Protein AF-A0A254NVC8-F1 (afdb_monomer)

Nearest PDB structures (foldseek):
  5ijl-assembly1_A  TM=4.859E-01  e=2.718E+00  Pyrococcus abyssi GE5
  5ey4-assembly1_A  TM=2.557E-01  e=2.128E+00  Homo sapiens
  3axs-assembly1_A  TM=2.168E-01  e=1.771E+00  Aquifex aeolicus

Sequence (135 aa):
MNVHVPDNARRDLALVGCPECAFRFETPNYRLGMQHRCPECDTAVKPKYVRRAQDSGYSLSYHTFLQLLTMRPYRDEIVPLIAAWFDYSVEYRGRALIVRNAAGRTVDVETMHEMIQSTPRWQIVLYRKAGKFFR

Radius of gyration: 15.4 Å; Cα contacts (8 Å, |Δi|>4): 190; chains: 1; bounding box: 34×30×39 Å

Mean predicted aligned error: 6.8 Å

Solvent-accessible surface area (backbone atoms only — not comparable to full-atom values): 7870 Å² total; per-residue (Å²): 132,88,77,86,69,56,79,73,42,73,60,14,40,19,39,28,40,40,92,86,79,64,52,71,49,76,44,43,41,45,54,36,59,37,80,45,63,37,93,84,80,61,48,79,40,62,45,51,81,72,40,80,41,94,47,47,86,51,62,56,31,40,54,57,52,53,46,39,64,70,37,81,70,47,20,76,63,46,52,60,51,48,25,74,75,66,49,34,50,79,48,72,62,86,89,46,81,46,40,23,38,80,86,68,46,77,52,63,65,65,60,53,48,51,54,36,66,73,32,67,73,50,21,48,54,52,34,61,60,46,56,64,72,80,104

Structure (mmCIF, N/CA/C/O backbone):
data_AF-A0A254NVC8-F1
#
_entry.id   AF-A0A254NVC8-F1
#
loop_
_atom_site.group_PDB
_atom_site.id
_atom_site.type_symbol
_atom_site.label_atom_id
_atom_site.label_alt_id
_atom_site.label_comp_id
_atom_site.label_asym_id
_atom_site.label_entity_id
_atom_site.label_seq_id
_atom_site.pdbx_PDB_ins_code
_atom_site.Cartn_x
_atom_site.Cartn_y
_atom_site.Cartn_z
_atom_site.occupancy
_atom_site.B_iso_or_equiv
_atom_site.auth_seq_id
_atom_site.auth_comp_id
_atom_site.auth_asym_id
_atom_site.auth_atom_id
_atom_site.pdbx_PDB_model_num
ATOM 1 N N . MET A 1 1 ? -3.039 -9.794 -21.742 1.00 31.92 1 MET A N 1
ATOM 2 C CA . MET A 1 1 ? -3.961 -9.254 -20.718 1.00 31.92 1 MET A CA 1
ATOM 3 C C . MET A 1 1 ? -3.628 -7.785 -20.526 1.00 31.92 1 MET A C 1
ATOM 5 O O . MET A 1 1 ? -2.508 -7.491 -20.132 1.00 31.92 1 MET A O 1
ATOM 9 N N . ASN A 1 2 ? -4.540 -6.870 -20.860 1.00 31.00 2 ASN A N 1
ATOM 10 C CA . ASN A 1 2 ? -4.323 -5.442 -20.621 1.00 31.00 2 ASN A CA 1
ATOM 11 C C . ASN A 1 2 ? -4.535 -5.166 -19.132 1.00 31.00 2 ASN A C 1
ATOM 13 O O . ASN A 1 2 ? -5.666 -5.158 -18.653 1.00 31.00 2 ASN A O 1
ATOM 17 N N . VAL A 1 3 ? -3.439 -4.995 -18.396 1.00 41.78 3 VAL A N 1
ATOM 18 C CA . VAL A 1 3 ? -3.483 -4.506 -17.018 1.00 41.78 3 VAL A CA 1
ATOM 19 C C . VAL A 1 3 ? -3.995 -3.071 -17.090 1.00 41.78 3 VAL A C 1
ATOM 21 O O . VAL A 1 3 ? -3.360 -2.218 -17.706 1.00 41.78 3 VAL A O 1
ATOM 24 N N . HIS A 1 4 ? -5.170 -2.808 -16.521 1.00 39.47 4 HIS A N 1
ATOM 25 C CA . HIS A 1 4 ? -5.661 -1.445 -16.370 1.00 39.47 4 HIS A CA 1
ATOM 26 C C . HIS A 1 4 ? -4.725 -0.729 -15.393 1.00 39.47 4 HIS A C 1
ATOM 28 O O . HIS A 1 4 ? -4.729 -1.015 -14.198 1.00 39.47 4 HIS A O 1
ATOM 34 N N . VAL A 1 5 ? -3.854 0.125 -15.926 1.00 48.69 5 VAL A N 1
ATOM 35 C CA . VAL A 1 5 ? -2.936 0.955 -15.147 1.00 48.69 5 VAL A CA 1
ATOM 36 C C . VAL A 1 5 ? -3.665 2.272 -14.876 1.00 48.69 5 VAL A C 1
ATOM 38 O O . VAL A 1 5 ? -3.951 2.984 -15.840 1.00 48.69 5 VAL A O 1
ATOM 41 N N . PRO A 1 6 ? -3.998 2.599 -13.614 1.00 51.12 6 PRO A N 1
ATOM 42 C CA . PRO A 1 6 ? -4.579 3.894 -13.262 1.00 51.12 6 PRO A CA 1
ATOM 43 C C . PRO A 1 6 ? -3.711 5.049 -13.793 1.00 51.12 6 PRO A C 1
ATOM 45 O O . PRO A 1 6 ? -2.486 4.938 -13.797 1.00 51.12 6 PRO A O 1
ATOM 48 N N . ASP A 1 7 ? -4.292 6.167 -14.239 1.00 48.41 7 ASP A N 1
ATOM 49 C CA . ASP A 1 7 ? -3.525 7.256 -14.884 1.00 48.41 7 ASP A CA 1
ATOM 50 C C . ASP A 1 7 ? -2.423 7.860 -13.988 1.00 48.41 7 ASP A C 1
ATOM 52 O O . ASP A 1 7 ? -1.380 8.300 -14.474 1.00 48.41 7 ASP A O 1
ATOM 56 N N . ASN A 1 8 ? -2.600 7.813 -12.667 1.00 50.22 8 ASN A N 1
ATOM 57 C CA . ASN A 1 8 ? -1.586 8.172 -11.673 1.00 50.22 8 ASN A CA 1
ATOM 58 C C . ASN A 1 8 ? -0.381 7.211 -11.654 1.00 50.22 8 ASN A C 1
ATOM 60 O O . ASN A 1 8 ? 0.728 7.640 -11.346 1.00 50.22 8 ASN A O 1
ATOM 64 N N . ALA A 1 9 ? -0.551 5.947 -12.043 1.00 52.72 9 ALA A N 1
ATOM 65 C CA . ALA A 1 9 ? 0.532 4.968 -12.089 1.00 52.72 9 ALA A CA 1
ATOM 66 C C . ALA A 1 9 ? 1.465 5.143 -13.304 1.00 52.72 9 ALA A C 1
ATOM 68 O O . ALA A 1 9 ? 2.600 4.680 -13.258 1.00 52.72 9 ALA A O 1
ATOM 69 N N . ARG A 1 10 ? 1.050 5.857 -14.365 1.00 54.28 10 ARG A N 1
ATOM 70 C CA . ARG A 1 10 ? 1.900 6.113 -15.549 1.00 54.28 10 ARG A CA 1
ATOM 71 C C . ARG A 1 10 ? 3.063 7.077 -15.291 1.00 54.28 10 ARG A C 1
ATOM 73 O O . ARG A 1 10 ? 4.064 7.003 -15.993 1.00 54.28 10 ARG A O 1
ATOM 80 N N . ARG A 1 11 ? 2.942 7.982 -14.313 1.00 61.25 11 ARG A N 1
ATOM 81 C CA . ARG A 1 11 ? 4.025 8.913 -13.922 1.00 61.25 11 ARG A CA 1
ATOM 82 C C . ARG A 1 11 ? 4.936 8.341 -12.831 1.00 61.25 11 ARG A C 1
ATOM 84 O O . ARG A 1 11 ? 6.060 8.795 -12.677 1.00 61.25 11 ARG A O 1
ATOM 91 N N . ASP A 1 12 ? 4.462 7.303 -12.151 1.00 77.31 12 ASP A N 1
ATOM 92 C CA . ASP A 1 12 ? 5.052 6.685 -10.964 1.00 77.31 12 ASP A CA 1
ATOM 93 C C . ASP A 1 12 ? 5.735 5.336 -11.280 1.00 77.31 12 ASP A C 1
ATOM 95 O O . ASP A 1 12 ? 5.730 4.392 -10.489 1.00 77.31 12 ASP A O 1
ATOM 99 N N . LEU A 1 13 ? 6.290 5.198 -12.485 1.00 82.31 13 LEU A N 1
ATOM 100 C CA . LEU A 1 13 ? 6.943 3.961 -12.905 1.00 82.31 13 LEU A CA 1
ATOM 101 C C . LEU A 1 13 ? 8.376 3.898 -12.370 1.00 82.31 13 LEU A C 1
ATOM 103 O O . LEU A 1 13 ? 9.204 4.780 -12.604 1.00 82.31 13 LEU A O 1
ATOM 107 N N . ALA A 1 14 ? 8.677 2.824 -11.648 1.00 83.06 14 ALA A N 1
ATOM 108 C CA . ALA A 1 14 ? 10.012 2.478 -11.198 1.00 83.06 14 ALA A CA 1
ATOM 109 C C . ALA A 1 14 ? 10.608 1.399 -12.103 1.00 83.06 14 ALA A C 1
ATOM 111 O O . ALA A 1 14 ? 9.955 0.402 -12.417 1.00 83.06 14 ALA A O 1
ATOM 112 N N . LEU A 1 15 ? 11.879 1.571 -12.471 1.00 86.50 15 LEU A N 1
ATOM 113 C CA . LEU A 1 15 ? 12.624 0.543 -13.187 1.00 86.50 15 LEU A CA 1
ATOM 114 C C . LEU A 1 15 ? 13.170 -0.471 -12.181 1.00 86.50 15 LEU A C 1
ATOM 116 O O . LEU A 1 15 ? 13.926 -0.120 -11.263 1.00 86.50 15 LEU A O 1
ATOM 120 N N . VAL A 1 16 ? 12.813 -1.734 -12.383 1.00 87.06 16 VAL A N 1
ATOM 121 C CA . VAL A 1 16 ? 13.220 -2.859 -11.541 1.00 87.06 16 VAL A CA 1
ATOM 122 C C . VAL A 1 16 ? 13.919 -3.937 -12.355 1.00 87.06 16 VAL A C 1
ATOM 124 O O . VAL A 1 16 ? 13.796 -3.988 -13.577 1.00 87.06 16 VAL A O 1
ATOM 127 N N . GLY A 1 17 ? 14.678 -4.791 -11.670 1.00 87.12 17 GLY A N 1
ATOM 128 C CA . GLY A 1 17 ? 15.358 -5.939 -12.261 1.00 87.12 17 GLY A CA 1
ATOM 129 C C . GLY A 1 17 ? 14.838 -7.243 -11.671 1.00 87.12 17 GLY A C 1
ATOM 130 O O . GLY A 1 17 ? 14.661 -7.350 -10.454 1.00 87.12 17 GLY A O 1
ATOM 131 N N . CYS A 1 18 ? 14.614 -8.234 -12.530 1.00 87.94 18 CYS A N 1
ATOM 132 C CA . CYS A 1 18 ? 14.392 -9.609 -12.107 1.00 87.94 18 CYS A CA 1
ATOM 133 C C . CYS A 1 18 ? 15.709 -10.194 -11.562 1.00 87.94 18 CYS A C 1
ATOM 135 O O . CYS A 1 18 ? 16.700 -10.186 -12.293 1.00 87.94 18 CYS A O 1
ATOM 137 N N . PRO A 1 19 ? 15.757 -10.710 -10.319 1.00 86.50 19 PRO A N 1
ATOM 138 C CA . PRO A 1 19 ? 16.969 -11.328 -9.778 1.00 86.50 19 PRO A CA 1
ATOM 139 C C . PRO A 1 19 ? 17.338 -12.650 -10.471 1.00 86.50 19 PRO A C 1
ATOM 141 O O . PRO A 1 19 ? 18.493 -13.048 -10.398 1.00 86.50 19 PRO A O 1
ATOM 144 N N . GLU A 1 20 ? 16.386 -13.298 -11.149 1.00 90.12 20 GLU A N 1
ATOM 145 C CA . GLU A 1 20 ? 16.577 -14.621 -11.762 1.00 90.12 20 GLU A CA 1
ATOM 146 C C . GLU A 1 20 ? 17.101 -14.538 -13.201 1.00 90.12 20 GLU A C 1
ATOM 148 O O . GLU A 1 20 ? 18.0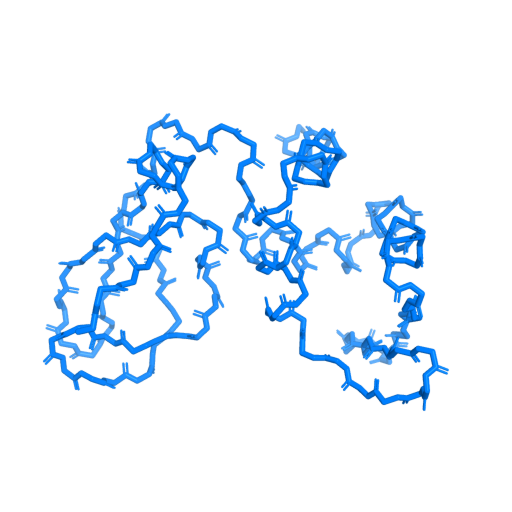57 -15.217 -13.556 1.00 90.12 20 GLU A O 1
ATOM 153 N N . CYS A 1 21 ? 16.495 -13.692 -14.044 1.00 90.19 21 CYS A N 1
ATOM 154 C CA . CYS A 1 21 ? 16.854 -13.582 -15.466 1.00 90.19 21 CYS A CA 1
ATOM 155 C C . CYS A 1 21 ? 17.497 -12.242 -15.851 1.00 90.19 21 CYS A C 1
ATOM 157 O O . CYS A 1 21 ? 17.723 -11.986 -17.030 1.00 90.19 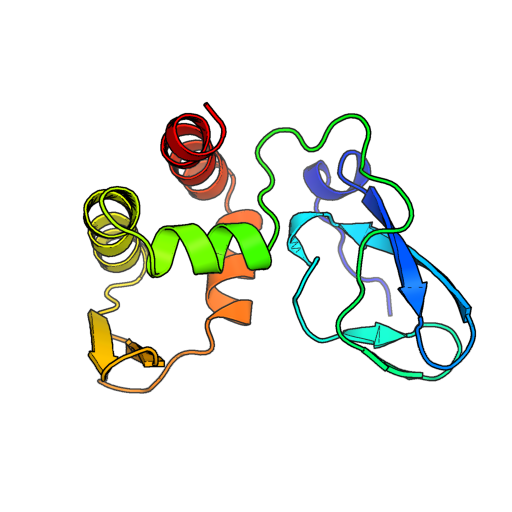21 CYS A O 1
ATOM 159 N N . ALA A 1 22 ? 17.744 -11.354 -14.881 1.00 88.69 22 ALA A N 1
ATOM 160 C CA . ALA A 1 22 ? 18.276 -10.000 -15.075 1.00 88.69 22 ALA A CA 1
ATOM 161 C C . ALA A 1 22 ? 17.439 -9.060 -15.975 1.00 88.69 22 ALA A C 1
ATOM 163 O O . ALA A 1 22 ? 17.833 -7.906 -16.177 1.00 88.69 22 ALA A O 1
ATOM 164 N N . PHE A 1 23 ? 16.274 -9.497 -16.472 1.00 89.56 23 PHE A N 1
ATOM 165 C CA . PHE A 1 23 ? 15.372 -8.666 -17.268 1.00 89.56 23 PHE A CA 1
ATOM 166 C C . PHE A 1 23 ? 14.939 -7.421 -16.490 1.00 89.56 23 PHE A C 1
ATOM 168 O O . PHE A 1 23 ? 14.600 -7.496 -15.303 1.00 89.56 23 PHE A O 1
ATOM 175 N N . ARG A 1 24 ? 14.944 -6.270 -17.167 1.00 89.75 24 ARG A N 1
ATOM 176 C CA . ARG A 1 24 ? 14.548 -4.983 -16.592 1.00 89.75 24 ARG A CA 1
ATOM 177 C C . ARG A 1 24 ? 13.186 -4.581 -17.118 1.00 89.75 24 ARG A C 1
ATOM 179 O O . ARG A 1 24 ? 12.967 -4.593 -18.323 1.00 89.75 24 ARG A O 1
ATOM 186 N N . PHE A 1 25 ? 12.300 -4.190 -16.216 1.00 88.31 25 PHE A N 1
ATOM 187 C CA . PHE A 1 25 ? 10.941 -3.795 -16.561 1.00 88.31 25 PHE A CA 1
ATOM 188 C C . PHE A 1 25 ? 10.440 -2.686 -15.646 1.00 88.31 25 PHE A C 1
ATOM 190 O O . PHE A 1 25 ? 10.978 -2.456 -14.560 1.00 88.31 25 PHE A O 1
ATOM 197 N N . GLU A 1 26 ? 9.420 -1.977 -16.112 1.00 87.00 26 GLU A N 1
ATOM 198 C CA . GLU A 1 26 ? 8.770 -0.914 -15.360 1.00 87.00 26 GLU A CA 1
ATOM 199 C C . GLU A 1 26 ? 7.620 -1.478 -14.528 1.00 87.00 26 GLU A C 1
ATOM 201 O O . GLU A 1 26 ? 6.857 -2.336 -14.975 1.00 87.00 26 GLU A O 1
ATOM 206 N N . THR A 1 27 ? 7.489 -0.985 -13.302 1.00 85.38 27 THR A N 1
ATOM 207 C CA . THR A 1 27 ? 6.380 -1.321 -12.409 1.00 85.38 27 THR A CA 1
ATOM 208 C C . THR A 1 27 ? 5.959 -0.077 -11.631 1.00 85.38 27 THR A C 1
ATOM 210 O O . THR A 1 27 ? 6.823 0.747 -11.317 1.00 85.38 27 THR A O 1
ATOM 213 N N . PRO A 1 28 ? 4.669 0.104 -11.301 1.00 85.81 28 PRO A N 1
ATOM 214 C CA . PRO A 1 28 ? 4.253 1.195 -10.429 1.00 85.81 28 PRO A CA 1
ATOM 215 C C . PRO A 1 28 ? 5.008 1.155 -9.095 1.00 85.81 28 PRO A C 1
ATOM 217 O O . PRO A 1 28 ? 5.150 0.088 -8.492 1.00 85.81 28 PRO A O 1
ATOM 220 N N . ASN A 1 29 ? 5.464 2.303 -8.598 1.00 85.56 29 ASN A N 1
ATOM 221 C CA . ASN A 1 29 ? 6.253 2.402 -7.366 1.00 85.56 29 ASN A CA 1
ATOM 222 C C . ASN A 1 29 ? 5.544 1.773 -6.164 1.00 85.56 29 ASN A C 1
ATOM 224 O O . ASN A 1 29 ? 6.192 1.164 -5.311 1.00 85.56 29 ASN A O 1
ATOM 228 N N . TYR A 1 30 ? 4.212 1.853 -6.108 1.00 86.00 30 TYR A N 1
ATOM 229 C CA . TYR A 1 30 ? 3.465 1.246 -5.015 1.00 86.00 30 TYR A CA 1
ATOM 230 C C . TYR A 1 30 ? 3.582 -0.281 -4.963 1.00 86.00 30 TYR A C 1
ATOM 232 O O . TYR A 1 30 ? 3.489 -0.851 -3.877 1.00 86.00 30 TYR A O 1
ATOM 240 N N . ARG A 1 31 ? 3.855 -0.942 -6.097 1.00 86.50 31 ARG A N 1
ATOM 241 C CA . ARG A 1 31 ? 4.052 -2.399 -6.174 1.00 86.50 31 ARG A CA 1
ATOM 242 C C . ARG A 1 31 ? 5.437 -2.857 -5.733 1.00 86.50 31 ARG A C 1
ATOM 244 O O . ARG A 1 31 ? 5.710 -4.055 -5.665 1.00 86.50 31 ARG A O 1
ATOM 251 N N . 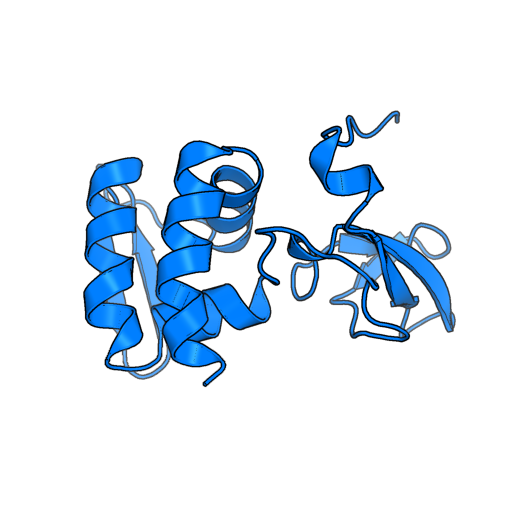LEU A 1 32 ? 6.338 -1.933 -5.422 1.00 84.31 32 LEU A N 1
ATOM 252 C CA . LEU A 1 32 ? 7.687 -2.282 -4.998 1.00 84.31 32 LEU A CA 1
ATOM 253 C C . LEU A 1 32 ? 7.682 -2.932 -3.618 1.00 84.31 32 LEU A C 1
ATOM 255 O O . LEU A 1 32 ? 7.198 -2.354 -2.645 1.00 84.31 32 LEU A O 1
ATOM 259 N N . GLY A 1 33 ? 8.265 -4.128 -3.544 1.00 82.00 33 GLY A N 1
ATOM 260 C CA . GLY A 1 33 ? 8.237 -4.990 -2.363 1.00 82.00 33 GLY A CA 1
ATOM 261 C C . GLY A 1 33 ? 7.075 -5.991 -2.333 1.00 82.00 33 GLY A C 1
ATOM 262 O O . GLY A 1 33 ? 7.126 -6.900 -1.504 1.00 82.00 33 GLY A O 1
ATOM 263 N N . MET A 1 34 ? 6.085 -5.864 -3.229 1.00 86.25 34 MET A N 1
ATOM 264 C CA . MET A 1 34 ? 5.025 -6.863 -3.431 1.00 86.25 34 MET A CA 1
ATOM 265 C C . MET A 1 34 ? 5.521 -8.007 -4.317 1.00 86.25 34 MET A C 1
ATOM 267 O O . MET A 1 34 ? 6.407 -7.811 -5.160 1.00 86.25 34 MET A O 1
ATOM 271 N N . GLN A 1 35 ? 4.941 -9.195 -4.156 1.00 86.50 35 GLN A N 1
ATOM 272 C CA . GLN A 1 35 ? 5.236 -10.323 -5.035 1.00 86.50 35 GLN A CA 1
ATOM 273 C C . GLN A 1 35 ? 4.496 -10.171 -6.369 1.00 86.50 35 GLN A C 1
ATOM 275 O O . GLN A 1 35 ? 3.280 -10.014 -6.406 1.00 86.50 35 GLN A O 1
ATOM 280 N N . HIS A 1 36 ? 5.216 -10.256 -7.484 1.00 85.19 36 HIS A N 1
ATOM 281 C CA . HIS A 1 36 ? 4.604 -10.364 -8.810 1.00 85.19 36 HIS A CA 1
ATOM 282 C C . HIS A 1 36 ? 5.487 -11.156 -9.770 1.00 85.19 36 HIS A C 1
ATOM 284 O O . HIS A 1 36 ? 6.654 -11.424 -9.484 1.00 85.19 36 HIS A O 1
ATOM 290 N N . ARG A 1 37 ? 4.915 -11.580 -10.900 1.00 88.44 37 ARG A N 1
ATOM 291 C CA . ARG A 1 37 ? 5.632 -12.382 -11.894 1.00 88.44 37 ARG A CA 1
ATOM 292 C C . ARG A 1 37 ? 6.505 -11.509 -12.785 1.00 88.44 37 ARG A C 1
ATOM 294 O O . ARG A 1 37 ? 6.087 -10.427 -13.201 1.00 88.44 37 ARG A O 1
ATOM 301 N N . CYS A 1 38 ? 7.715 -11.984 -13.069 1.00 88.56 38 CYS A N 1
ATOM 302 C CA . CYS A 1 38 ? 8.567 -11.386 -14.084 1.00 88.56 38 CYS A CA 1
ATOM 303 C C . CYS A 1 38 ? 7.911 -11.558 -15.465 1.00 88.56 38 CYS A C 1
ATOM 305 O O . CYS A 1 38 ? 7.547 -12.679 -15.805 1.00 88.56 38 CYS A O 1
ATOM 307 N N . PRO A 1 39 ? 7.790 -10.501 -16.285 1.00 90.38 39 PRO A N 1
ATOM 308 C CA . PRO A 1 39 ? 7.175 -10.612 -17.610 1.00 90.38 39 PRO A CA 1
ATOM 309 C C . PRO A 1 39 ? 7.986 -11.459 -18.606 1.00 90.38 39 PRO A C 1
ATOM 311 O O . PRO A 1 39 ? 7.427 -11.879 -19.611 1.00 90.38 39 PRO A O 1
ATOM 314 N N . GLU A 1 40 ? 9.272 -11.703 -18.333 1.00 93.38 40 GLU A N 1
ATOM 315 C CA . GLU A 1 40 ? 10.167 -12.460 -19.218 1.00 93.38 40 GLU A CA 1
ATOM 316 C C . GLU A 1 40 ? 10.249 -13.944 -18.831 1.00 93.38 40 GLU A C 1
ATOM 318 O O . GLU A 1 40 ? 10.008 -14.819 -19.654 1.00 93.38 40 GLU A O 1
ATOM 323 N N . CYS A 1 41 ? 10.577 -14.249 -17.570 1.00 92.25 41 CYS A N 1
ATOM 324 C CA . CYS A 1 41 ? 10.795 -15.631 -17.121 1.00 92.25 41 CYS A CA 1
ATOM 325 C C . CYS A 1 41 ? 9.643 -16.215 -16.291 1.00 92.25 41 CYS A C 1
ATOM 327 O O . CYS A 1 41 ? 9.760 -17.332 -15.799 1.00 92.25 41 CYS A O 1
ATOM 329 N N . ASP A 1 42 ? 8.568 -15.451 -16.077 1.00 91.88 42 ASP A N 1
ATOM 330 C CA . ASP A 1 42 ? 7.381 -15.807 -15.280 1.00 91.88 42 ASP A CA 1
ATOM 331 C C . ASP A 1 42 ? 7.646 -16.167 -13.800 1.00 91.88 42 ASP A C 1
ATOM 333 O O . ASP A 1 42 ? 6.721 -16.440 -13.030 1.00 91.88 42 ASP A O 1
ATOM 337 N N . THR A 1 43 ? 8.899 -16.093 -13.339 1.00 91.44 43 THR A N 1
ATOM 338 C CA . THR A 1 43 ? 9.245 -16.343 -11.938 1.00 91.44 43 THR A CA 1
ATOM 339 C C . THR A 1 43 ? 8.602 -15.306 -11.023 1.00 91.44 43 THR A C 1
ATOM 341 O O . THR A 1 43 ? 8.612 -14.103 -11.303 1.00 91.44 43 THR A O 1
ATOM 344 N N . ALA A 1 44 ? 8.066 -15.764 -9.890 1.00 90.06 44 ALA A N 1
ATOM 345 C CA . ALA A 1 44 ? 7.546 -14.889 -8.852 1.00 90.06 44 ALA A CA 1
ATOM 346 C C . ALA A 1 44 ? 8.701 -14.192 -8.118 1.00 90.06 44 ALA A C 1
ATOM 348 O O . ALA A 1 44 ? 9.509 -14.837 -7.453 1.00 90.06 44 ALA A O 1
ATOM 349 N N . VAL A 1 45 ? 8.760 -12.867 -8.216 1.00 86.62 45 VAL A N 1
ATOM 350 C CA . VAL A 1 45 ? 9.851 -12.047 -7.685 1.00 86.62 45 VAL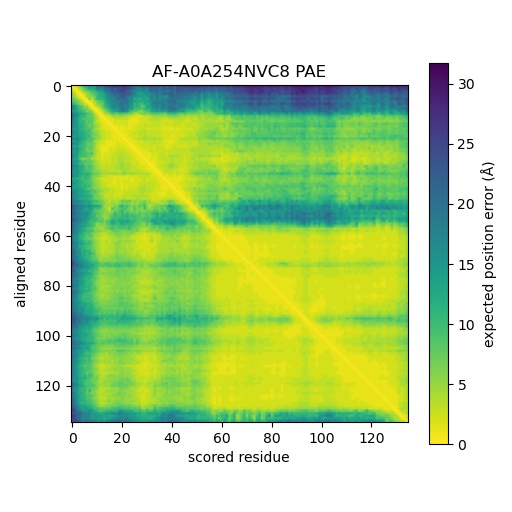 A CA 1
ATOM 351 C C . VAL A 1 45 ? 9.319 -10.961 -6.754 1.00 86.62 45 VAL A C 1
ATOM 353 O O . VAL A 1 45 ? 8.176 -10.522 -6.869 1.00 86.62 45 VAL A O 1
ATOM 356 N N . LYS A 1 46 ? 10.170 -10.508 -5.827 1.00 85.38 46 LYS A N 1
ATOM 357 C CA . LYS A 1 46 ? 9.972 -9.276 -5.047 1.00 85.38 46 LYS A CA 1
ATOM 358 C C . LYS A 1 46 ? 10.999 -8.251 -5.518 1.00 85.38 46 LYS A C 1
ATOM 360 O O . LYS A 1 46 ? 12.119 -8.238 -4.999 1.00 85.38 46 LYS A O 1
ATOM 365 N N . PRO A 1 47 ? 10.681 -7.457 -6.551 1.00 73.12 47 PRO A N 1
ATOM 366 C CA . PRO A 1 47 ? 11.685 -6.637 -7.196 1.00 73.12 47 PRO A CA 1
ATOM 367 C C . PRO A 1 47 ? 12.207 -5.553 -6.262 1.00 73.12 47 PRO A C 1
ATOM 369 O O . PRO A 1 47 ? 11.463 -4.929 -5.501 1.00 73.12 47 PRO A O 1
ATOM 372 N N . LYS A 1 48 ? 13.515 -5.327 -6.361 1.00 70.56 48 LYS A N 1
ATOM 373 C CA . LYS A 1 48 ? 14.223 -4.222 -5.717 1.00 70.56 48 LYS A CA 1
ATOM 374 C C . LYS A 1 48 ? 14.503 -3.140 -6.762 1.00 70.56 48 LYS A C 1
ATOM 376 O O . LYS A 1 48 ? 14.565 -3.427 -7.958 1.00 70.56 48 LYS A O 1
ATOM 381 N N . TYR A 1 49 ? 14.661 -1.898 -6.309 1.00 70.88 49 TYR A N 1
ATOM 382 C CA . TYR A 1 49 ? 14.947 -0.768 -7.194 1.00 70.88 49 TYR A CA 1
ATOM 383 C C . TYR A 1 49 ? 16.213 -0.997 -8.022 1.00 70.88 49 TYR A C 1
ATOM 385 O O . TYR A 1 49 ? 17.258 -1.346 -7.475 1.00 70.88 49 TYR A O 1
ATOM 393 N N . VAL A 1 50 ? 16.125 -0.678 -9.313 1.00 64.62 50 VAL A N 1
ATOM 394 C CA . VAL A 1 50 ? 17.293 -0.386 -10.158 1.00 64.62 50 VAL A CA 1
ATOM 395 C C . VAL A 1 50 ? 17.411 1.126 -10.361 1.00 64.62 50 VAL A C 1
ATOM 397 O O . VAL A 1 50 ? 18.504 1.678 -10.270 1.00 64.62 50 VAL A O 1
ATOM 400 N N . ARG A 1 51 ? 16.282 1.821 -10.557 1.00 67.19 51 ARG A N 1
ATOM 401 C CA . ARG A 1 51 ? 16.205 3.289 -10.586 1.00 67.19 51 ARG A CA 1
ATOM 402 C C . ARG A 1 51 ? 14.867 3.754 -10.011 1.00 67.19 51 ARG A C 1
ATOM 404 O O . ARG A 1 51 ? 13.822 3.215 -10.369 1.00 67.19 51 ARG A O 1
ATOM 411 N N . ARG A 1 52 ? 14.897 4.745 -9.111 1.00 62.69 52 ARG A N 1
ATOM 412 C CA . ARG A 1 52 ? 13.677 5.366 -8.563 1.00 62.69 52 ARG A CA 1
ATOM 413 C C . ARG A 1 52 ? 12.954 6.179 -9.639 1.00 62.69 52 ARG A C 1
ATOM 415 O O . ARG A 1 52 ? 13.615 6.817 -10.461 1.00 62.69 52 ARG A O 1
ATOM 422 N N . ALA A 1 53 ? 11.622 6.177 -9.591 1.00 65.94 53 ALA A N 1
ATOM 423 C CA . ALA A 1 53 ? 10.801 7.124 -10.339 1.00 65.94 53 ALA A CA 1
ATOM 424 C C . ALA A 1 53 ? 11.226 8.560 -9.983 1.00 65.94 53 ALA A C 1
ATOM 426 O O . ALA A 1 53 ? 11.528 8.844 -8.821 1.00 65.94 53 ALA A O 1
ATOM 427 N N . GLN A 1 54 ? 11.291 9.448 -10.978 1.00 61.34 54 GLN A N 1
ATOM 428 C CA . GLN A 1 54 ? 11.673 10.850 -10.757 1.00 61.34 54 GLN A CA 1
ATOM 429 C C . GLN A 1 54 ? 10.570 11.647 -10.047 1.00 61.34 54 GLN A C 1
ATOM 431 O O . GLN A 1 54 ? 10.885 12.581 -9.316 1.00 61.34 54 GLN A O 1
ATOM 436 N N . ASP A 1 55 ? 9.308 11.243 -10.206 1.00 67.75 55 ASP A N 1
ATOM 437 C CA . ASP A 1 55 ? 8.155 11.801 -9.505 1.00 67.75 55 ASP A CA 1
ATOM 438 C C . ASP A 1 55 ? 7.174 10.668 -9.179 1.00 67.75 55 ASP A C 1
ATOM 440 O O . ASP A 1 55 ? 6.535 10.112 -10.066 1.00 67.75 55 ASP A O 1
ATOM 444 N N . SER A 1 56 ? 7.086 10.296 -7.902 1.00 67.88 56 SER A N 1
ATOM 445 C CA . SER A 1 56 ? 6.128 9.279 -7.440 1.00 67.88 56 SER A CA 1
ATOM 446 C C . SER A 1 56 ? 4.806 9.883 -6.958 1.00 67.88 56 SER A C 1
ATOM 448 O O . SER A 1 56 ? 3.909 9.166 -6.511 1.00 67.88 56 SER A O 1
ATOM 450 N N . GLY A 1 57 ? 4.652 11.210 -7.037 1.00 81.19 57 GLY A N 1
ATOM 451 C CA . GLY A 1 57 ? 3.497 11.922 -6.509 1.00 81.19 57 GLY A CA 1
ATOM 452 C C . GLY A 1 57 ? 3.225 11.568 -5.044 1.00 81.19 57 GLY A C 1
ATOM 453 O O . GLY A 1 57 ? 4.032 11.848 -4.160 1.00 81.19 57 GLY A O 1
ATOM 454 N N . TYR A 1 58 ? 2.068 10.951 -4.793 1.00 82.56 58 TYR A N 1
ATOM 455 C CA . TYR A 1 58 ? 1.635 10.503 -3.463 1.00 82.56 58 TYR A CA 1
ATOM 456 C C . TYR A 1 58 ? 1.773 8.988 -3.245 1.00 82.56 58 TYR A C 1
ATOM 458 O O . TYR A 1 58 ? 1.287 8.450 -2.249 1.00 82.56 58 TYR A O 1
ATOM 466 N N . SER A 1 59 ? 2.411 8.288 -4.176 1.00 84.62 59 SER A N 1
ATOM 467 C CA . SER A 1 59 ? 2.595 6.845 -4.114 1.00 84.62 59 SER A CA 1
ATOM 468 C C . SER A 1 59 ? 3.602 6.453 -3.040 1.00 84.62 59 SER A C 1
ATOM 470 O O . SER A 1 59 ? 4.655 7.073 -2.886 1.00 84.62 59 SER A O 1
ATOM 472 N N . LEU A 1 60 ? 3.296 5.387 -2.303 1.00 87.81 60 LEU A N 1
ATOM 473 C CA . LEU A 1 60 ? 4.220 4.790 -1.342 1.00 87.81 60 LEU A CA 1
ATOM 474 C C . LEU A 1 60 ? 4.518 3.354 -1.745 1.00 87.81 60 LEU A C 1
ATOM 476 O O . LEU A 1 60 ? 3.598 2.593 -2.032 1.00 87.81 60 LEU A O 1
ATOM 480 N N . SER A 1 61 ? 5.792 2.964 -1.690 1.00 88.38 61 SER A N 1
ATOM 481 C CA . SER A 1 61 ? 6.175 1.559 -1.850 1.00 88.38 61 SER A CA 1
ATOM 482 C C . SER A 1 61 ? 5.543 0.689 -0.761 1.00 88.38 61 SER A C 1
ATOM 484 O O . SER A 1 61 ? 5.323 1.148 0.368 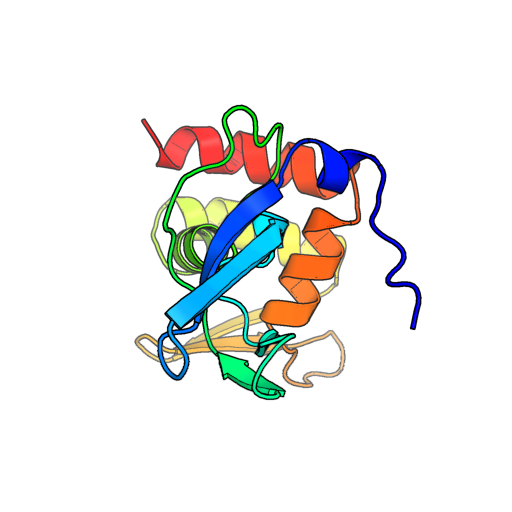1.00 88.38 61 SER A O 1
ATOM 486 N N . TYR A 1 62 ? 5.314 -0.588 -1.062 1.00 90.62 62 TYR A N 1
ATOM 487 C CA . TYR A 1 62 ? 4.811 -1.535 -0.067 1.00 90.62 62 TYR A CA 1
ATOM 488 C C . TYR A 1 62 ? 5.774 -1.689 1.117 1.00 90.62 62 TYR A C 1
ATOM 490 O O . TYR A 1 62 ? 5.351 -1.792 2.267 1.00 90.62 62 TYR A O 1
ATOM 498 N N . HIS A 1 63 ? 7.084 -1.613 0.865 1.00 88.44 63 HIS A N 1
ATOM 499 C CA . HIS A 1 63 ? 8.078 -1.625 1.937 1.00 88.44 63 HIS A CA 1
ATOM 500 C C . HIS A 1 63 ? 7.890 -0.458 2.918 1.00 88.44 63 HIS A C 1
ATOM 502 O O . HIS A 1 63 ? 7.847 -0.674 4.129 1.00 88.44 63 HIS A O 1
ATOM 508 N N . THR A 1 64 ? 7.720 0.765 2.408 1.00 89.12 64 THR A N 1
ATOM 509 C CA . THR A 1 64 ? 7.422 1.935 3.245 1.00 89.12 64 THR A CA 1
ATOM 510 C C . THR A 1 64 ? 6.122 1.736 4.015 1.00 89.12 64 THR A C 1
ATOM 512 O O . THR A 1 64 ? 6.064 2.025 5.206 1.00 89.12 64 THR A O 1
ATOM 515 N N . PHE A 1 65 ? 5.080 1.220 3.364 1.00 93.62 65 PHE A N 1
ATOM 516 C CA . PHE A 1 65 ? 3.806 0.962 4.027 1.00 93.62 65 PHE A CA 1
ATOM 517 C C . PHE A 1 65 ? 3.952 -0.005 5.212 1.00 93.62 65 PHE A C 1
ATOM 519 O O . PHE A 1 65 ? 3.466 0.281 6.307 1.00 93.62 65 PHE A O 1
ATOM 526 N N . LEU A 1 66 ? 4.709 -1.094 5.045 1.00 92.44 66 LEU A N 1
ATOM 527 C CA . LEU A 1 66 ? 5.019 -2.016 6.139 1.00 92.44 66 LEU A CA 1
ATOM 528 C C . LEU A 1 66 ? 5.804 -1.347 7.275 1.00 92.44 66 LEU A C 1
ATOM 530 O O . LEU A 1 66 ? 5.524 -1.611 8.446 1.00 92.44 66 LEU A O 1
ATOM 534 N N . GLN A 1 67 ? 6.759 -0.466 6.963 1.00 91.31 67 GLN A N 1
ATOM 535 C CA . GL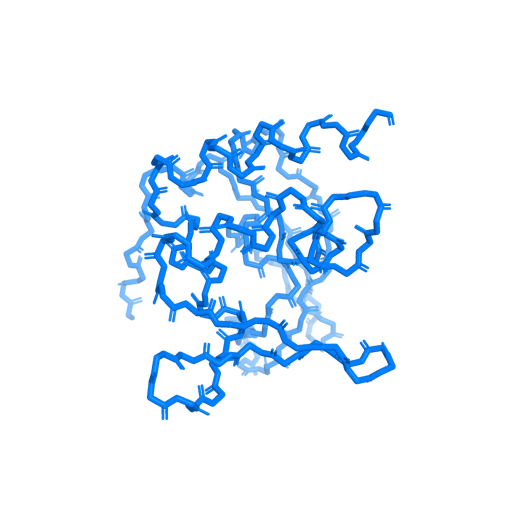N A 1 67 ? 7.477 0.303 7.985 1.00 91.31 67 GLN A CA 1
ATOM 536 C C . GLN A 1 67 ? 6.521 1.201 8.779 1.00 91.31 67 GLN A C 1
ATOM 538 O O . GLN A 1 67 ? 6.555 1.192 10.008 1.00 91.31 67 GLN A O 1
ATOM 543 N N . LEU A 1 68 ? 5.610 1.904 8.103 1.00 93.00 68 LEU A N 1
ATOM 544 C CA . LEU A 1 68 ? 4.606 2.747 8.756 1.00 93.00 68 LEU A CA 1
ATOM 545 C C . LEU A 1 68 ? 3.667 1.945 9.667 1.00 93.00 68 LEU A C 1
ATOM 547 O O . LEU A 1 68 ? 3.290 2.432 10.729 1.00 93.00 68 LEU A O 1
ATOM 551 N N . LEU A 1 69 ? 3.311 0.715 9.286 1.00 93.69 69 LEU A N 1
ATOM 552 C CA . LEU A 1 69 ? 2.477 -0.162 10.110 1.00 93.69 69 LEU A CA 1
ATOM 553 C C . LEU A 1 69 ? 3.220 -0.757 11.309 1.00 93.69 69 LEU A C 1
ATOM 555 O O . LEU A 1 69 ? 2.577 -1.156 12.275 1.00 93.69 69 LEU A O 1
ATOM 559 N N . THR A 1 70 ? 4.546 -0.848 11.280 1.00 91.50 70 THR A N 1
ATOM 560 C CA . THR A 1 70 ? 5.314 -1.570 12.310 1.00 91.50 70 THR A CA 1
ATOM 561 C C . THR A 1 70 ? 6.115 -0.659 13.236 1.00 91.50 70 THR A C 1
ATOM 563 O O . THR A 1 70 ? 6.341 -1.022 14.390 1.00 91.50 70 THR A O 1
ATOM 566 N N . MET A 1 71 ? 6.501 0.536 12.786 1.00 90.12 71 MET A N 1
ATOM 567 C CA . MET A 1 71 ? 7.345 1.460 13.544 1.00 90.12 71 MET A CA 1
ATOM 568 C C . MET A 1 71 ? 6.523 2.509 14.294 1.00 90.12 71 MET A C 1
ATOM 570 O O . MET A 1 71 ? 5.660 3.173 13.722 1.00 90.12 71 MET A O 1
ATOM 574 N N . ARG A 1 72 ? 6.836 2.727 15.575 1.00 87.25 72 ARG A N 1
ATOM 575 C CA . ARG A 1 72 ? 6.334 3.893 16.318 1.00 87.25 72 ARG A CA 1
ATOM 576 C C . ARG A 1 72 ? 7.139 5.158 15.976 1.00 87.25 72 ARG A C 1
ATOM 578 O O . ARG A 1 72 ? 8.327 5.033 15.685 1.00 87.25 72 ARG A O 1
ATOM 585 N N . PRO A 1 73 ? 6.523 6.357 16.014 1.00 89.19 73 PRO A N 1
ATOM 586 C CA . PRO A 1 73 ? 5.119 6.630 16.366 1.00 89.19 73 PRO A CA 1
ATOM 587 C C . PRO A 1 73 ? 4.125 6.416 15.208 1.00 89.19 73 PRO A C 1
ATOM 589 O O . PRO A 1 73 ? 2.920 6.436 15.423 1.00 89.19 73 PRO A O 1
ATOM 592 N N . TYR A 1 74 ? 4.609 6.182 13.987 1.00 90.69 74 TYR A N 1
ATOM 593 C CA . TYR A 1 74 ? 3.794 6.131 12.766 1.00 90.69 74 TYR A CA 1
ATOM 594 C C . TYR A 1 74 ? 2.652 5.125 12.837 1.00 90.69 74 TYR A C 1
ATOM 596 O O . TYR A 1 74 ? 1.521 5.459 12.490 1.00 90.69 74 TYR A O 1
ATOM 604 N N . ARG A 1 75 ? 2.923 3.934 13.374 1.00 91.69 75 ARG A N 1
ATOM 605 C CA . ARG A 1 75 ? 1.920 2.900 13.627 1.00 91.69 75 ARG A CA 1
ATOM 606 C C . ARG A 1 75 ? 0.693 3.454 14.350 1.00 91.69 75 ARG A C 1
ATOM 608 O O . ARG A 1 75 ? -0.428 3.131 13.964 1.00 91.69 75 ARG A O 1
ATOM 615 N N . ASP A 1 76 ? 0.903 4.264 15.385 1.00 91.75 76 ASP A N 1
ATOM 616 C CA . ASP A 1 76 ? -0.178 4.770 16.232 1.00 91.75 76 ASP A CA 1
ATOM 617 C C . ASP A 1 76 ? -1.052 5.792 15.470 1.00 91.75 76 ASP A C 1
ATOM 619 O O . ASP A 1 76 ? -2.223 5.966 15.795 1.00 91.75 76 ASP A O 1
ATOM 623 N N . GLU A 1 77 ? -0.528 6.411 14.402 1.00 93.19 77 GLU A N 1
ATOM 624 C CA . GLU A 1 77 ? -1.294 7.272 13.490 1.00 93.19 77 GLU A CA 1
ATOM 625 C C . GLU A 1 77 ? -1.938 6.501 12.321 1.00 93.19 77 GLU A C 1
ATOM 627 O O . GLU A 1 77 ? -3.005 6.897 11.850 1.00 93.19 77 GLU A O 1
ATOM 632 N N . ILE A 1 78 ? -1.304 5.431 11.823 1.00 94.75 78 ILE A N 1
ATOM 633 C CA . ILE A 1 78 ? -1.766 4.702 10.629 1.00 94.75 78 ILE A CA 1
ATOM 634 C C . ILE A 1 78 ? -2.812 3.635 10.956 1.00 94.75 78 ILE A C 1
ATOM 636 O O . ILE A 1 78 ? -3.793 3.517 10.225 1.00 94.75 78 ILE A O 1
ATOM 640 N N . VAL A 1 79 ? -2.655 2.875 12.043 1.00 95.38 79 VAL A N 1
ATOM 641 C CA . VAL A 1 79 ? -3.605 1.804 12.402 1.00 95.38 79 VAL A CA 1
ATOM 642 C C . VAL A 1 79 ? -5.050 2.317 12.542 1.00 95.38 79 VAL A C 1
ATOM 644 O O . VAL A 1 79 ? -5.943 1.675 11.986 1.00 95.38 79 VAL A O 1
ATOM 647 N N . PRO A 1 80 ? -5.320 3.480 13.172 1.00 96.31 80 PRO A N 1
ATOM 648 C CA . PRO A 1 80 ? -6.675 4.034 13.217 1.00 96.31 80 PRO A CA 1
ATOM 649 C C . PRO A 1 80 ? -7.260 4.369 11.839 1.00 96.31 80 PRO A C 1
ATOM 651 O O . PRO A 1 80 ? -8.467 4.249 11.647 1.00 96.31 80 PRO A O 1
ATOM 654 N N . LEU A 1 81 ? -6.428 4.762 10.866 1.00 96.25 81 LEU A N 1
ATOM 655 C CA . LEU A 1 81 ? -6.889 5.005 9.495 1.00 96.25 81 LEU A CA 1
ATOM 656 C C . LEU A 1 81 ? -7.325 3.702 8.824 1.00 96.25 81 LEU A C 1
ATOM 658 O O . LEU A 1 81 ? -8.375 3.670 8.192 1.00 96.25 81 LEU A O 1
ATOM 662 N N . ILE A 1 82 ? -6.555 2.626 9.004 1.00 96.12 82 ILE A N 1
ATOM 663 C CA . ILE A 1 82 ? -6.898 1.299 8.477 1.00 96.12 82 ILE A CA 1
ATOM 664 C C . ILE A 1 82 ? -8.221 0.802 9.064 1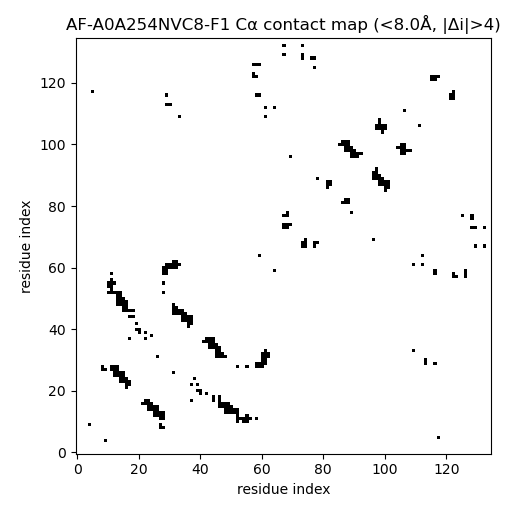.00 96.12 82 ILE A C 1
ATOM 666 O O . ILE A 1 82 ? -9.090 0.356 8.315 1.00 96.12 82 ILE A O 1
ATOM 670 N N . ALA A 1 83 ? -8.406 0.947 10.379 1.00 96.25 83 ALA A N 1
ATOM 671 C CA . ALA A 1 83 ? -9.668 0.618 11.031 1.00 96.25 83 ALA A CA 1
ATOM 672 C C . ALA A 1 83 ? -10.832 1.439 10.455 1.00 96.25 83 ALA A C 1
ATOM 674 O O . ALA A 1 83 ? -11.859 0.880 10.094 1.00 96.25 83 ALA A O 1
ATOM 675 N N . ALA A 1 84 ? -10.655 2.751 10.278 1.00 96.81 84 ALA A N 1
ATOM 676 C CA . ALA A 1 84 ? -11.702 3.622 9.747 1.00 96.81 84 ALA A CA 1
ATOM 677 C C . ALA A 1 84 ? -12.050 3.361 8.269 1.00 96.81 84 ALA A C 1
ATOM 679 O O . ALA A 1 84 ? -13.186 3.590 7.862 1.00 96.81 84 ALA A O 1
ATOM 680 N N . TRP A 1 85 ? -11.087 2.938 7.444 1.00 96.81 85 TRP A N 1
ATOM 681 C CA . TRP A 1 85 ? -11.308 2.721 6.009 1.00 96.81 85 TRP A CA 1
ATOM 682 C C . TRP A 1 85 ? -11.895 1.352 5.684 1.00 96.81 85 TRP A C 1
ATOM 684 O O . TRP A 1 85 ? -12.671 1.244 4.736 1.00 96.81 85 TRP A O 1
ATOM 694 N N . PHE A 1 86 ? -11.528 0.323 6.448 1.00 95.94 86 PHE A N 1
ATOM 695 C CA . PHE A 1 86 ? -11.840 -1.065 6.107 1.00 95.94 86 PHE A CA 1
ATOM 696 C C . PHE A 1 86 ? -12.606 -1.829 7.192 1.00 95.94 86 PHE A C 1
ATOM 698 O O . PHE A 1 86 ? -13.000 -2.967 6.947 1.00 95.94 86 PHE A O 1
ATOM 705 N N . ASP A 1 87 ? -12.798 -1.238 8.375 1.00 96.06 87 ASP A N 1
ATOM 706 C CA . ASP A 1 87 ? -13.261 -1.937 9.583 1.00 96.06 87 ASP A CA 1
ATOM 707 C C . ASP A 1 87 ? -12.353 -3.129 9.937 1.00 96.06 87 ASP A C 1
ATOM 709 O O . ASP A 1 87 ? -12.779 -4.254 10.213 1.00 96.06 87 ASP A O 1
ATOM 713 N N . TYR A 1 88 ? -11.043 -2.899 9.812 1.00 96.88 88 TYR A N 1
ATOM 714 C CA . TYR A 1 88 ? -10.011 -3.897 10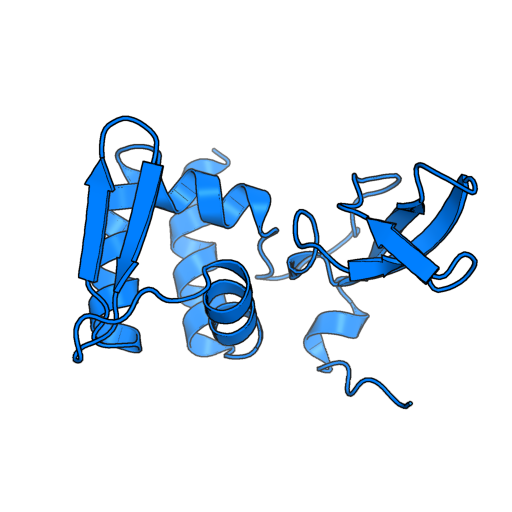.074 1.00 96.88 88 TYR A CA 1
ATOM 715 C C . TYR A 1 88 ? -9.366 -3.674 11.438 1.00 96.88 88 TYR A C 1
ATOM 717 O O . TYR A 1 88 ? -9.136 -2.543 11.865 1.00 96.88 88 TYR A O 1
ATOM 725 N N . SER A 1 89 ? -8.994 -4.767 12.095 1.00 95.56 89 SER A N 1
ATOM 726 C CA . SER A 1 89 ? -8.185 -4.751 13.307 1.00 95.56 89 SER A CA 1
ATOM 727 C C . SER A 1 89 ? -6.752 -5.177 13.002 1.00 95.56 89 SER A C 1
ATOM 729 O O . SER A 1 89 ? -6.485 -5.974 12.098 1.00 95.56 89 SER A O 1
ATOM 731 N N . VAL A 1 90 ? -5.808 -4.615 13.755 1.00 95.25 90 VAL A N 1
ATOM 732 C CA . VAL A 1 90 ? -4.381 -4.887 13.591 1.00 95.25 90 VAL A CA 1
ATOM 733 C C . VAL A 1 90 ? -3.814 -5.409 14.905 1.00 95.25 90 VAL A C 1
ATOM 735 O O . VAL A 1 90 ? -3.778 -4.703 15.913 1.00 95.25 90 VAL A O 1
ATOM 738 N N . GLU A 1 91 ? -3.342 -6.648 14.879 1.00 94.25 91 GLU A N 1
ATOM 739 C CA . GLU A 1 91 ? -2.680 -7.325 15.988 1.00 94.25 91 GLU A CA 1
ATOM 740 C C . GLU A 1 91 ? -1.177 -7.448 15.720 1.00 94.25 91 GLU A C 1
ATOM 742 O O . GLU A 1 91 ? -0.733 -7.647 14.587 1.00 94.25 91 GLU A O 1
ATOM 747 N N . TYR A 1 92 ? -0.383 -7.392 16.790 1.00 92.31 92 TYR A N 1
ATOM 748 C CA . TYR A 1 92 ? 1.067 -7.565 16.728 1.00 92.31 92 TYR A CA 1
ATOM 749 C C . TYR A 1 92 ? 1.467 -8.713 17.643 1.00 92.31 92 TYR A C 1
ATOM 751 O O . TYR A 1 92 ? 1.248 -8.654 18.853 1.00 92.31 92 TYR A O 1
ATOM 759 N N . ARG A 1 93 ? 2.070 -9.756 17.073 1.00 88.06 93 ARG A N 1
ATOM 760 C CA . ARG A 1 93 ? 2.622 -10.896 17.818 1.00 88.06 93 ARG A CA 1
ATOM 761 C C . ARG A 1 93 ? 4.138 -10.868 17.691 1.00 88.06 93 ARG A C 1
ATOM 763 O O . ARG A 1 93 ? 4.710 -11.371 16.725 1.00 88.06 93 ARG A O 1
ATOM 770 N N . GLY A 1 94 ? 4.795 -10.201 18.638 1.00 85.62 94 GLY A N 1
ATOM 771 C CA . GLY A 1 94 ? 6.220 -9.887 18.532 1.00 85.62 94 GLY A CA 1
ATOM 772 C C . GLY A 1 94 ? 6.485 -8.980 17.328 1.00 85.62 94 GLY A C 1
ATOM 773 O O . GLY A 1 94 ? 6.017 -7.846 17.295 1.00 85.62 94 GLY A O 1
ATOM 774 N N . ARG A 1 95 ? 7.219 -9.490 16.330 1.00 79.81 95 ARG A N 1
ATOM 775 C CA . ARG A 1 95 ? 7.484 -8.784 15.060 1.00 79.81 95 ARG A CA 1
ATOM 776 C C . ARG A 1 95 ? 6.441 -9.060 13.972 1.00 79.81 95 ARG A C 1
ATOM 778 O O . ARG A 1 95 ? 6.483 -8.413 12.930 1.00 79.81 95 ARG A O 1
ATOM 785 N N . ALA A 1 96 ? 5.539 -10.019 14.183 1.00 86.19 96 ALA A N 1
ATOM 786 C CA . ALA A 1 96 ? 4.533 -10.381 13.196 1.00 86.19 96 ALA A CA 1
ATOM 787 C C . ALA A 1 96 ? 3.343 -9.415 13.256 1.00 86.19 96 ALA A C 1
ATOM 789 O O . ALA A 1 96 ? 2.750 -9.218 14.318 1.00 86.19 96 ALA A O 1
ATOM 790 N N . LEU A 1 97 ? 3.000 -8.847 12.102 1.00 92.62 97 LEU A N 1
ATOM 791 C CA . LEU A 1 97 ? 1.796 -8.056 11.868 1.00 92.62 97 LEU A CA 1
ATOM 792 C C . LEU A 1 97 ? 0.680 -8.991 11.387 1.00 92.62 97 LEU A C 1
ATOM 794 O O . LEU A 1 97 ? 0.869 -9.707 10.405 1.00 92.62 97 LEU A O 1
ATOM 798 N N . ILE A 1 98 ? -0.475 -8.972 12.050 1.00 94.94 98 ILE A N 1
ATOM 799 C CA . ILE A 1 98 ? -1.670 -9.713 11.632 1.00 94.94 98 ILE A CA 1
ATOM 800 C C . ILE A 1 98 ? -2.806 -8.708 11.469 1.00 94.94 98 ILE A C 1
ATOM 802 O O . ILE A 1 98 ? -3.183 -8.039 12.426 1.00 94.94 98 ILE A O 1
ATOM 806 N N . VAL A 1 99 ? -3.359 -8.612 10.261 1.00 96.19 99 VAL A N 1
ATOM 807 C CA . VAL A 1 99 ? -4.520 -7.762 9.966 1.00 96.19 99 VAL A CA 1
ATOM 808 C C . VAL A 1 99 ? -5.740 -8.653 9.797 1.00 96.19 99 VAL A C 1
ATOM 810 O O . VAL A 1 99 ? -5.669 -9.656 9.085 1.00 96.19 99 VAL A O 1
ATOM 813 N N . ARG A 1 100 ? -6.849 -8.308 10.452 1.00 97.12 100 ARG A N 1
ATOM 814 C CA . ARG A 1 100 ? -8.120 -9.033 10.355 1.00 97.12 100 ARG A CA 1
ATOM 815 C C . ARG A 1 100 ? -9.240 -8.107 9.920 1.00 97.12 100 ARG A C 1
ATOM 817 O O . ARG A 1 100 ? -9.249 -6.941 10.290 1.00 97.12 100 ARG A O 1
ATOM 824 N N . ASN A 1 101 ? -10.199 -8.638 9.173 1.00 96.12 101 ASN A N 1
ATOM 825 C CA . ASN A 1 101 ? -11.436 -7.922 8.872 1.00 96.12 101 ASN A CA 1
ATOM 826 C C . ASN A 1 101 ? -12.468 -8.035 10.008 1.00 96.12 101 ASN A C 1
ATOM 828 O O . ASN A 1 101 ? -12.256 -8.774 10.969 1.00 96.12 101 ASN A O 1
ATOM 832 N N . ALA A 1 102 ? -13.613 -7.363 9.857 1.00 93.06 102 ALA A N 1
ATOM 833 C CA . ALA A 1 102 ? -14.740 -7.416 10.794 1.00 93.06 102 ALA A CA 1
ATOM 834 C C . ALA A 1 102 ? -15.235 -8.845 11.106 1.00 93.06 102 ALA A C 1
ATOM 836 O O . ALA A 1 102 ? -15.697 -9.130 12.206 1.00 93.06 102 ALA A O 1
ATOM 837 N N . ALA A 1 103 ? -15.087 -9.776 10.156 1.00 95.19 103 ALA A N 1
ATOM 838 C CA . ALA A 1 103 ? -15.419 -11.191 10.337 1.00 95.19 103 ALA A CA 1
ATOM 839 C C . ALA A 1 103 ? -14.299 -12.007 11.025 1.00 95.19 103 ALA A C 1
ATOM 841 O O . ALA A 1 103 ? -14.375 -13.234 11.084 1.00 95.19 103 ALA A O 1
ATOM 842 N N . GLY A 1 104 ? -13.224 -11.361 11.488 1.00 94.31 104 GLY A N 1
ATOM 843 C CA . GLY A 1 104 ? -12.074 -11.988 12.146 1.00 94.31 104 GLY A CA 1
ATOM 844 C C . GLY A 1 104 ? -11.109 -12.724 11.208 1.00 94.31 104 GLY A C 1
ATOM 845 O O . GLY A 1 104 ? -10.152 -13.348 11.680 1.00 94.31 104 GLY A O 1
ATOM 846 N N . ARG A 1 105 ? -11.314 -12.670 9.886 1.00 95.69 105 ARG A N 1
ATOM 847 C CA . ARG A 1 105 ? -10.470 -13.365 8.900 1.00 95.69 105 ARG A CA 1
ATOM 848 C C . ARG A 1 105 ? -9.202 -12.573 8.628 1.00 95.69 105 ARG A C 1
ATOM 850 O O . ARG A 1 105 ? -9.269 -11.357 8.475 1.00 95.69 105 ARG A O 1
ATOM 857 N N . THR A 1 106 ? -8.070 -13.267 8.528 1.00 95.94 106 THR A N 1
ATOM 858 C CA . THR A 1 106 ? -6.795 -12.645 8.151 1.00 95.94 106 THR A CA 1
ATOM 859 C C . THR A 1 106 ? -6.885 -12.069 6.742 1.00 95.94 106 THR A C 1
ATOM 861 O O . THR A 1 106 ? -7.392 -12.731 5.835 1.00 95.94 106 THR A O 1
ATOM 864 N N . VAL A 1 107 ? -6.383 -10.850 6.570 1.00 94.44 107 VAL A N 1
ATOM 865 C CA . VAL A 1 107 ? -6.356 -10.139 5.292 1.00 94.44 107 VAL A CA 1
ATOM 866 C C . VAL A 1 107 ? -4.930 -10.090 4.757 1.00 94.44 107 VAL A C 1
ATOM 868 O O . VAL A 1 107 ? -3.973 -9.940 5.520 1.00 94.44 107 VAL A O 1
ATOM 871 N N . ASP A 1 108 ? -4.797 -10.204 3.439 1.00 93.50 108 ASP A N 1
ATOM 872 C CA . ASP A 1 108 ? -3.536 -9.959 2.756 1.00 93.50 108 ASP A CA 1
ATOM 873 C C . ASP A 1 108 ? -3.194 -8.459 2.756 1.00 93.50 108 ASP A C 1
ATOM 875 O O . ASP A 1 108 ? -3.929 -7.614 2.236 1.00 93.50 108 ASP A O 1
ATOM 879 N N . VAL A 1 109 ? -2.054 -8.133 3.360 1.00 94.19 109 VAL A N 1
ATOM 880 C CA . VAL A 1 109 ? -1.585 -6.756 3.540 1.00 94.19 109 VAL A CA 1
ATOM 881 C C . VAL A 1 109 ? -1.129 -6.149 2.206 1.00 94.19 109 VAL A C 1
ATOM 883 O O . VAL A 1 109 ? -1.244 -4.935 2.036 1.00 94.19 109 VAL A O 1
ATOM 886 N N . GLU A 1 110 ? -0.681 -6.970 1.246 1.00 92.69 110 GLU A N 1
ATOM 887 C CA . GLU A 1 110 ? -0.349 -6.521 -0.115 1.00 92.69 110 GLU A CA 1
ATOM 888 C C . GLU A 1 110 ? -1.610 -6.017 -0.833 1.00 92.69 110 GLU A C 1
ATOM 890 O O . GLU A 1 110 ? -1.637 -4.882 -1.315 1.00 92.69 110 GLU A O 1
ATOM 895 N N . THR A 1 111 ? -2.693 -6.797 -0.805 1.00 91.19 111 THR A N 1
ATOM 896 C CA . THR A 1 111 ? -3.995 -6.388 -1.353 1.00 91.19 111 THR A CA 1
ATOM 897 C C . THR A 1 111 ? -4.528 -5.115 -0.683 1.00 91.19 111 THR A C 1
ATOM 899 O O . THR A 1 111 ? -4.964 -4.190 -1.369 1.00 91.19 111 THR A O 1
ATOM 902 N N . MET A 1 112 ? -4.453 -5.015 0.651 1.00 94.62 112 MET A N 1
ATOM 903 C CA . MET A 1 112 ? -4.873 -3.806 1.376 1.00 94.62 112 MET A CA 1
ATOM 904 C C . MET A 1 112 ? -4.082 -2.566 0.930 1.00 94.62 112 MET A C 1
ATOM 906 O O . MET A 1 112 ? -4.661 -1.497 0.728 1.00 94.62 112 MET A O 1
ATOM 910 N N . HIS A 1 113 ? -2.766 -2.698 0.751 1.00 94.94 113 HIS A N 1
ATOM 911 C CA . HIS A 1 113 ? -1.924 -1.620 0.235 1.00 94.94 113 HIS A CA 1
ATOM 912 C C . HIS A 1 113 ? -2.355 -1.188 -1.167 1.00 94.94 113 HIS A C 1
ATOM 914 O O . HIS A 1 113 ? -2.539 0.002 -1.412 1.00 94.94 113 HIS A O 1
ATOM 920 N N . GLU A 1 114 ? -2.593 -2.135 -2.075 1.00 91.38 114 GLU A N 1
ATOM 921 C CA . GLU A 1 114 ? -3.049 -1.827 -3.434 1.00 91.38 114 GLU A CA 1
ATOM 922 C C . GLU A 1 114 ? -4.403 -1.096 -3.447 1.00 91.38 114 GLU A C 1
ATOM 924 O O . GLU A 1 114 ? -4.575 -0.123 -4.187 1.00 91.38 114 GLU A O 1
ATOM 929 N N . MET A 1 115 ? -5.342 -1.478 -2.575 1.00 92.88 115 MET A N 1
ATOM 930 C CA . MET A 1 115 ? -6.620 -0.771 -2.415 1.00 92.88 115 MET A CA 1
ATOM 931 C C . MET A 1 115 ? -6.433 0.683 -1.952 1.00 92.88 115 MET A C 1
ATOM 933 O O . MET A 1 115 ? -7.103 1.591 -2.448 1.00 92.88 115 MET A O 1
ATOM 937 N N . ILE A 1 116 ? -5.497 0.934 -1.031 1.00 94.75 116 ILE A N 1
ATOM 938 C CA . ILE A 1 116 ? -5.174 2.294 -0.574 1.00 94.75 116 ILE A CA 1
ATOM 939 C C . ILE A 1 116 ? -4.568 3.120 -1.710 1.00 94.75 116 ILE A C 1
ATOM 941 O O . ILE A 1 116 ? -4.947 4.274 -1.903 1.00 94.75 116 ILE A O 1
ATOM 945 N N . GLN A 1 117 ? -3.645 2.536 -2.472 1.00 90.69 117 GLN A N 1
ATOM 946 C CA . GLN A 1 117 ? -2.902 3.232 -3.528 1.00 90.69 117 GLN A CA 1
ATOM 947 C C . GLN A 1 117 ? -3.752 3.493 -4.778 1.00 90.69 117 GLN A C 1
ATOM 949 O O . GLN A 1 117 ? -3.522 4.471 -5.487 1.00 90.69 117 GLN A O 1
ATOM 954 N N . SER A 1 118 ? -4.778 2.672 -5.010 1.00 88.44 118 SER A N 1
ATOM 955 C CA . SER A 1 118 ? -5.786 2.885 -6.056 1.00 88.44 118 SER A CA 1
ATOM 956 C C . SER A 1 118 ? -6.921 3.829 -5.638 1.00 88.44 118 SER A C 1
ATOM 958 O O . SER A 1 118 ? -7.707 4.239 -6.490 1.00 88.44 118 SER A O 1
ATOM 960 N N . THR A 1 119 ? -6.985 4.239 -4.364 1.00 91.94 119 THR A N 1
ATOM 961 C CA . THR A 1 119 ? -7.988 5.183 -3.849 1.00 91.94 119 THR A CA 1
ATOM 962 C C . THR A 1 119 ? -7.352 6.555 -3.579 1.00 91.94 119 THR A C 1
ATOM 964 O O . THR A 1 119 ? -6.741 6.744 -2.523 1.00 91.94 119 THR A O 1
ATOM 967 N N . PRO A 1 120 ? -7.527 7.571 -4.456 1.00 89.75 120 PRO A N 1
ATOM 968 C CA . PRO A 1 120 ? -6.767 8.827 -4.385 1.00 89.75 120 PRO A CA 1
ATOM 969 C C . PRO A 1 120 ? -6.846 9.545 -3.033 1.00 89.75 120 PRO A C 1
ATOM 971 O O . PRO A 1 120 ? -5.849 10.053 -2.518 1.00 89.75 120 PRO A O 1
ATOM 974 N N . ARG A 1 121 ? -8.031 9.554 -2.408 1.00 94.00 121 ARG A N 1
ATOM 975 C CA . ARG A 1 121 ? -8.236 10.181 -1.095 1.00 94.00 121 ARG A CA 1
ATOM 976 C C . ARG A 1 121 ? -7.415 9.498 0.001 1.00 94.00 121 ARG A C 1
ATOM 978 O O . ARG A 1 121 ? -6.835 10.190 0.836 1.00 94.00 121 ARG A O 1
ATOM 985 N N . TRP A 1 122 ? -7.372 8.168 0.016 1.00 95.31 122 TRP A N 1
ATOM 986 C CA . TRP A 1 122 ? -6.621 7.404 1.014 1.00 95.31 122 TRP A CA 1
ATOM 987 C C . TRP A 1 122 ? -5.120 7.501 0.764 1.00 95.31 122 TRP A C 1
ATOM 989 O O . TRP A 1 122 ? -4.368 7.755 1.705 1.00 95.31 122 TRP A O 1
ATOM 999 N N . GLN A 1 123 ? -4.702 7.420 -0.502 1.00 92.94 123 GLN A N 1
ATOM 1000 C CA . GLN A 1 123 ? -3.315 7.603 -0.919 1.00 92.94 123 GLN A CA 1
ATOM 1001 C C . GLN A 1 123 ? -2.740 8.940 -0.422 1.00 92.94 123 GLN A C 1
ATOM 1003 O O . GLN A 1 123 ? -1.710 8.954 0.251 1.00 92.94 123 GLN A O 1
ATOM 1008 N N . ILE A 1 124 ? -3.431 10.061 -0.666 1.00 91.88 124 ILE A N 1
ATOM 1009 C CA . ILE A 1 124 ? -2.978 11.395 -0.232 1.00 91.88 124 ILE A CA 1
ATOM 1010 C C . ILE A 1 124 ? -2.858 11.479 1.294 1.00 91.88 124 ILE A C 1
ATOM 1012 O O . ILE A 1 124 ? -1.891 12.041 1.816 1.00 91.88 124 ILE A O 1
ATOM 1016 N N . VAL A 1 125 ? -3.840 10.945 2.028 1.00 94.56 125 VAL A N 1
ATOM 1017 C CA . VAL A 1 125 ? -3.829 10.974 3.498 1.00 94.56 125 VAL A CA 1
ATOM 1018 C C . VAL A 1 125 ? -2.661 10.155 4.041 1.00 94.56 125 VAL A C 1
ATOM 1020 O O . VAL A 1 125 ? -1.906 10.662 4.874 1.00 94.56 125 VAL A O 1
ATOM 1023 N N . LEU A 1 126 ? -2.477 8.931 3.541 1.00 93.44 126 LEU A N 1
ATOM 1024 C CA . LEU A 1 126 ? -1.380 8.061 3.951 1.00 93.44 126 LEU A CA 1
ATOM 1025 C C . LEU A 1 126 ? -0.021 8.698 3.629 1.00 93.44 126 LEU A C 1
ATOM 1027 O O . LEU A 1 126 ? 0.843 8.761 4.503 1.00 93.44 126 LEU A O 1
ATOM 1031 N N . TYR A 1 127 ? 0.150 9.248 2.425 1.00 90.75 127 TYR A N 1
ATOM 1032 C CA . TYR A 1 127 ? 1.377 9.936 2.023 1.00 90.75 127 TYR A CA 1
ATOM 1033 C C . TYR A 1 127 ? 1.719 11.110 2.940 1.00 90.75 127 TYR A C 1
ATOM 1035 O O . TYR A 1 127 ? 2.856 11.247 3.382 1.00 90.75 127 TYR A O 1
ATOM 1043 N N . ARG A 1 128 ? 0.742 11.955 3.289 1.00 90.81 128 ARG A N 1
ATOM 1044 C CA . ARG A 1 128 ? 0.980 13.097 4.189 1.00 90.81 128 ARG A CA 1
ATOM 1045 C C . ARG A 1 128 ? 1.440 12.656 5.576 1.00 90.81 128 ARG A C 1
ATOM 1047 O O . ARG A 1 128 ? 2.289 13.317 6.169 1.00 90.81 128 ARG A O 1
ATOM 1054 N N . LYS A 1 129 ? 0.911 11.540 6.086 1.00 90.25 129 LYS A N 1
ATOM 1055 C CA . LYS A 1 129 ? 1.381 10.934 7.341 1.00 90.25 129 LYS A CA 1
ATOM 1056 C C . LYS A 1 129 ? 2.798 10.376 7.193 1.00 90.25 129 LYS A C 1
ATOM 1058 O O . LYS A 1 129 ? 3.635 10.619 8.059 1.00 90.25 129 LYS A O 1
ATOM 1063 N N . ALA A 1 130 ? 3.085 9.724 6.068 1.00 86.06 130 ALA A N 1
ATOM 1064 C CA . ALA A 1 130 ? 4.414 9.229 5.722 1.00 86.06 130 ALA A CA 1
ATOM 1065 C C . ALA A 1 130 ? 5.441 10.352 5.506 1.00 86.06 130 ALA A C 1
ATOM 1067 O O . ALA A 1 130 ? 6.617 10.154 5.763 1.00 86.06 130 ALA A O 1
ATOM 1068 N N . GLY A 1 131 ? 5.036 11.558 5.105 1.00 79.88 131 GLY A N 1
ATOM 1069 C CA . GLY A 1 131 ? 5.946 12.699 4.959 1.00 79.88 131 GLY A CA 1
ATOM 1070 C C . GLY A 1 131 ? 6.709 13.051 6.244 1.00 79.88 131 GLY A C 1
ATOM 1071 O O . GLY A 1 131 ? 7.804 13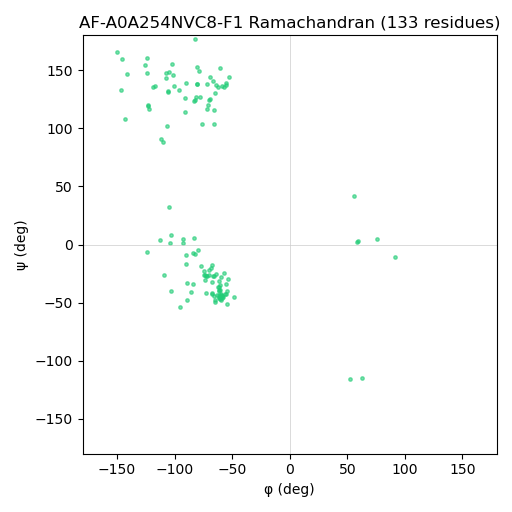.599 6.164 1.00 79.88 131 GLY A O 1
ATOM 1072 N N . LYS A 1 132 ? 6.172 12.698 7.423 1.00 71.06 132 LYS A N 1
ATOM 1073 C CA . LYS A 1 132 ? 6.889 12.794 8.706 1.00 71.06 132 LYS A CA 1
ATOM 1074 C C . LYS A 1 132 ? 7.975 11.718 8.870 1.00 71.06 132 LYS A C 1
ATOM 1076 O O . LYS A 1 132 ? 8.919 11.947 9.605 1.00 71.06 132 LYS A O 1
ATOM 1081 N N . PHE A 1 133 ? 7.823 10.568 8.210 1.00 66.12 133 PHE A N 1
ATOM 1082 C CA . PHE A 1 133 ? 8.725 9.408 8.260 1.00 66.12 133 PHE A CA 1
ATOM 1083 C C . PHE A 1 133 ? 10.032 9.626 7.501 1.00 66.12 133 PHE A C 1
ATOM 1085 O O . PHE A 1 133 ? 11.059 9.062 7.859 1.00 66.12 133 PHE A O 1
ATOM 1092 N N . PHE A 1 134 ? 9.989 10.426 6.439 1.00 63.91 134 PHE A N 1
ATOM 1093 C CA . PHE A 1 134 ? 11.135 10.679 5.566 1.00 63.91 134 PHE A CA 1
ATOM 1094 C C . PHE A 1 134 ? 11.965 11.909 5.962 1.00 63.91 134 PHE A C 1
ATOM 1096 O O . PHE A 1 134 ? 12.861 12.284 5.206 1.00 63.91 134 PHE A O 1
ATOM 1103 N N . ARG A 1 135 ? 11.637 12.563 7.084 1.00 53.72 135 ARG A N 1
ATOM 1104 C CA . ARG A 1 135 ? 12.336 13.748 7.597 1.00 53.72 135 ARG A CA 1
ATOM 1105 C C . ARG A 1 135 ? 13.270 13.400 8.742 1.00 53.72 135 ARG A C 1
ATOM 1107 O O . ARG A 1 135 ? 12.920 12.490 9.523 1.00 53.72 135 ARG A O 1
#

Secondary structure (DSSP, 8-state):
------GGGGTSEEEEE-TTT--EEEEEGGGTTS-EE-TTT--EE-PEEEE--S--TT---HHHHHHHHHSTTHHHHHHHHHHHHH--EEEEETTEEEEE-TTS-B--HHHHHHHHHHSHHHHHHHHHHHTTTT-

Foldseek 3Di:
DDDPQPPLQVQQWFWWADPPPRDIDTDHQQCQQPWDADPPPRDTDRTDGPGGRPDNDLHDHLVLVLCLCQDPPSVVVVQVVLCVPFVWHWDDDPRDIFIAGPVRDTDDSSVVSVVQRVDVVSSNVSSVSCVVVVD

pLDDT: mean 84.4, std 14.38, range [31.0, 97.12]